Protein AF-A0A4R2RCZ7-F1 (afdb_monomer)

Structure (mmCIF, N/CA/C/O backbone):
data_AF-A0A4R2RCZ7-F1
#
_entry.id   AF-A0A4R2RCZ7-F1
#
loop_
_atom_site.group_PDB
_atom_site.id
_atom_site.type_symbol
_atom_site.label_atom_id
_atom_site.label_alt_id
_atom_site.label_comp_id
_atom_site.label_asym_id
_atom_site.label_entity_id
_atom_site.label_seq_id
_atom_site.pdbx_PDB_ins_code
_atom_site.Cartn_x
_atom_site.Cartn_y
_atom_site.Cartn_z
_atom_site.occupancy
_atom_site.B_iso_or_equiv
_atom_site.auth_seq_id
_atom_site.auth_comp_id
_atom_site.auth_asym_id
_atom_site.auth_atom_id
_atom_site.pdbx_PDB_model_num
ATOM 1 N N . MET A 1 1 ? -20.553 -10.943 -23.162 1.00 35.66 1 MET A N 1
ATOM 2 C CA . MET A 1 1 ? -20.543 -10.460 -21.770 1.00 35.66 1 MET A CA 1
ATOM 3 C C . MET A 1 1 ? -19.494 -9.372 -21.722 1.00 35.66 1 MET A C 1
ATOM 5 O O . MET A 1 1 ? -18.311 -9.678 -21.700 1.00 35.66 1 MET A O 1
ATOM 9 N N . GLU A 1 2 ? -19.921 -8.124 -21.894 1.00 30.78 2 GLU A N 1
ATOM 10 C CA . GLU A 1 2 ? -19.038 -6.969 -21.748 1.00 30.78 2 GLU A CA 1
ATOM 11 C C . GLU A 1 2 ? -18.618 -6.905 -20.278 1.00 30.78 2 GLU A C 1
ATOM 13 O O . GLU A 1 2 ? -19.458 -6.767 -19.390 1.00 30.78 2 GLU A O 1
ATOM 18 N N . ILE A 1 3 ? -17.328 -7.117 -20.018 1.00 41.06 3 ILE A N 1
ATOM 19 C CA . ILE A 1 3 ? -16.741 -6.835 -18.712 1.00 41.06 3 ILE A CA 1
ATOM 20 C C . ILE A 1 3 ? -16.668 -5.314 -18.647 1.00 41.06 3 ILE A C 1
ATOM 22 O O . ILE A 1 3 ? -15.795 -4.707 -19.267 1.00 41.06 3 ILE A O 1
ATOM 26 N N . ASP A 1 4 ? -17.634 -4.706 -17.965 1.00 38.56 4 ASP A N 1
ATOM 27 C CA . ASP A 1 4 ? -17.610 -3.282 -17.666 1.00 38.56 4 ASP A CA 1
ATOM 28 C C . ASP A 1 4 ? -16.290 -2.977 -16.940 1.00 38.56 4 ASP A C 1
ATOM 30 O O . ASP A 1 4 ? -15.974 -3.565 -15.898 1.00 38.56 4 ASP A O 1
ATOM 34 N N . GLY A 1 5 ? -15.456 -2.159 -17.582 1.00 40.81 5 GLY A N 1
ATOM 35 C CA . GLY A 1 5 ? -14.037 -1.961 -17.297 1.00 40.81 5 GLY A CA 1
ATOM 36 C C . GLY A 1 5 ? -13.787 -1.145 -16.035 1.00 40.81 5 GLY A C 1
ATOM 37 O O . GLY A 1 5 ? -13.111 -0.117 -16.082 1.00 40.81 5 GLY A O 1
ATOM 38 N N . SER A 1 6 ? -14.316 -1.587 -14.894 1.00 48.66 6 SER A N 1
ATOM 39 C CA . SER A 1 6 ? -13.985 -1.013 -13.596 1.00 48.66 6 SER A CA 1
ATOM 40 C C . SER A 1 6 ? -12.494 -1.229 -13.351 1.00 48.66 6 SER A C 1
ATOM 42 O O . SER A 1 6 ? -12.066 -2.332 -13.015 1.00 48.66 6 SER A O 1
ATOM 44 N N . SER A 1 7 ? -11.693 -0.180 -13.555 1.00 64.69 7 SER A N 1
AT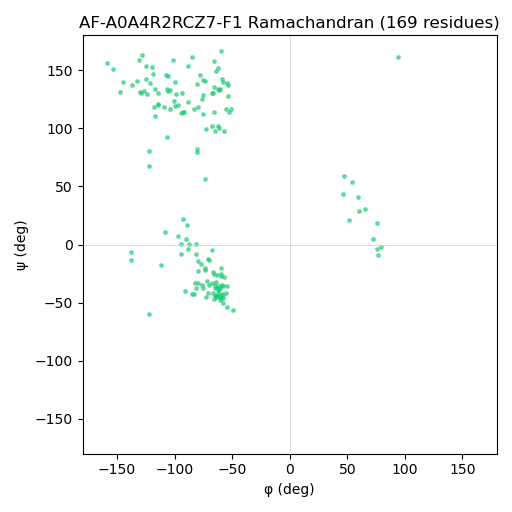OM 45 C CA . SER A 1 7 ? -10.235 -0.247 -13.474 1.00 64.69 7 SER A CA 1
ATOM 46 C C . SER A 1 7 ? -9.804 -0.864 -12.143 1.00 64.69 7 SER A C 1
ATOM 48 O O . SER A 1 7 ? -10.048 -0.289 -11.081 1.00 64.69 7 SER A O 1
ATOM 50 N N . ILE A 1 8 ? -9.186 -2.038 -12.202 1.00 79.12 8 ILE A N 1
ATOM 51 C CA . ILE A 1 8 ? -8.732 -2.774 -11.025 1.00 79.12 8 ILE A CA 1
ATOM 52 C C . ILE A 1 8 ? -7.503 -2.083 -10.446 1.00 79.12 8 ILE A C 1
ATOM 54 O O . ILE A 1 8 ? -6.634 -1.619 -11.185 1.00 79.12 8 ILE A O 1
ATOM 58 N N . GLY A 1 9 ? -7.431 -2.035 -9.118 1.00 82.12 9 GLY A N 1
ATOM 59 C CA . GLY A 1 9 ? -6.336 -1.415 -8.386 1.00 82.12 9 GLY A CA 1
ATOM 60 C C . GLY A 1 9 ? -6.591 0.042 -7.995 1.00 82.12 9 GLY A C 1
ATOM 61 O O . GLY A 1 9 ? -7.443 0.755 -8.528 1.00 82.12 9 GLY A O 1
ATOM 62 N N . LYS A 1 10 ? -5.814 0.502 -7.017 1.00 87.56 10 LYS A N 1
ATOM 63 C CA . LYS A 1 10 ? -5.916 1.839 -6.435 1.00 87.56 10 LYS A CA 1
ATOM 64 C C . LYS A 1 10 ? -5.060 2.824 -7.224 1.00 87.56 10 LYS A C 1
ATOM 66 O O . LYS A 1 10 ? -3.842 2.666 -7.283 1.00 87.56 10 LYS A O 1
ATOM 71 N N . ARG A 1 11 ? -5.670 3.888 -7.750 1.00 89.62 11 ARG A N 1
ATOM 72 C CA . ARG A 1 11 ? -4.964 4.979 -8.442 1.00 89.62 11 ARG A CA 1
ATOM 73 C C . ARG A 1 11 ? -4.772 6.175 -7.517 1.00 89.62 11 ARG A C 1
ATOM 75 O O . ARG A 1 11 ? -5.750 6.743 -7.042 1.00 89.62 11 ARG A O 1
ATOM 82 N N . VAL A 1 12 ? -3.524 6.554 -7.246 1.00 86.06 12 VAL A N 1
ATOM 83 C CA . VAL A 1 12 ? -3.184 7.737 -6.435 1.00 86.06 12 VAL A CA 1
ATOM 84 C C . VAL A 1 12 ? -1.889 8.358 -6.939 1.00 86.06 12 VAL A C 1
ATOM 86 O O . VAL A 1 12 ? -0.887 7.660 -7.087 1.00 86.06 12 VAL A O 1
ATOM 89 N N . GLY A 1 13 ? -1.899 9.679 -7.149 1.00 82.81 13 GLY A N 1
ATOM 90 C CA . GLY A 1 13 ? -0.702 10.449 -7.506 1.00 82.81 13 GLY A CA 1
ATOM 91 C C . GLY A 1 13 ? -0.042 9.974 -8.801 1.00 82.81 13 GLY A C 1
ATOM 92 O O . GLY A 1 13 ? 1.171 9.818 -8.832 1.00 82.81 13 GLY A O 1
ATOM 93 N N . GLY A 1 14 ?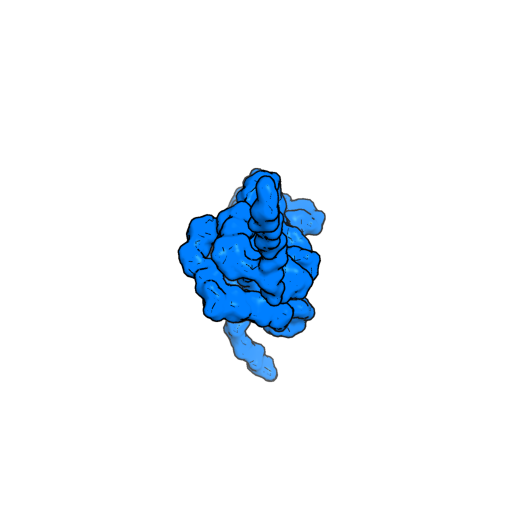 -0.844 9.649 -9.821 1.00 86.50 14 GLY A N 1
ATOM 94 C CA . GLY A 1 14 ? -0.354 9.120 -11.100 1.00 86.50 14 GLY A CA 1
ATOM 95 C C . GLY A 1 14 ? 0.079 7.650 -11.072 1.00 86.50 14 GLY A C 1
ATOM 96 O O . GLY A 1 14 ? 0.384 7.096 -12.119 1.00 86.50 14 GLY A O 1
ATOM 97 N N . ALA A 1 15 ? 0.059 6.987 -9.912 1.00 92.38 15 ALA A N 1
ATOM 98 C CA . ALA A 1 15 ? 0.463 5.591 -9.790 1.00 92.38 15 ALA A CA 1
ATOM 99 C C . ALA A 1 15 ? -0.728 4.642 -9.615 1.00 92.38 15 ALA A C 1
ATOM 101 O O . ALA A 1 15 ? -1.697 4.968 -8.923 1.00 92.38 15 ALA A O 1
ATOM 102 N N . LEU A 1 16 ? -0.612 3.442 -10.185 1.00 93.81 16 LEU A N 1
ATOM 103 C CA . LEU A 1 16 ? -1.512 2.310 -9.972 1.00 93.81 16 LEU A CA 1
ATOM 104 C C . LEU A 1 16 ? -0.908 1.349 -8.949 1.00 93.81 16 LEU A C 1
ATOM 106 O O . LEU A 1 16 ? 0.236 0.933 -9.104 1.00 93.81 16 LEU A O 1
ATOM 110 N N . TYR A 1 17 ? -1.687 0.975 -7.937 1.00 96.50 17 TYR A N 1
ATOM 111 C CA . TYR A 1 17 ? -1.340 -0.044 -6.950 1.00 96.50 17 TYR A CA 1
ATOM 112 C C . TYR A 1 17 ? -2.270 -1.242 -7.084 1.00 96.50 17 TYR A C 1
ATOM 114 O O . TYR A 1 17 ? -3.491 -1.085 -7.061 1.00 96.50 17 TYR A O 1
ATOM 122 N N . VAL A 1 18 ? -1.701 -2.437 -7.156 1.00 96.94 18 VAL A N 1
ATOM 123 C CA . VAL A 1 18 ? -2.451 -3.679 -7.357 1.00 96.94 18 VAL A CA 1
ATOM 124 C C . VAL A 1 18 ? -1.791 -4.817 -6.592 1.00 96.94 18 VAL A C 1
ATOM 126 O O . VAL A 1 18 ? -0.566 -4.893 -6.516 1.00 96.94 18 VAL A O 1
ATOM 129 N N . HIS A 1 19 ? -2.593 -5.680 -5.979 1.00 97.44 19 HIS A N 1
ATOM 130 C CA . HIS A 1 19 ? -2.101 -6.896 -5.347 1.00 97.44 19 HIS A CA 1
ATOM 131 C C . HIS A 1 19 ? -1.821 -7.962 -6.414 1.00 97.44 19 HIS A C 1
ATOM 133 O O . HIS A 1 19 ? -2.551 -8.059 -7.398 1.00 97.44 19 HIS A O 1
ATOM 139 N N . GLN A 1 20 ? -0.805 -8.800 -6.213 1.00 96.12 20 GLN A N 1
ATOM 140 C CA . GLN A 1 20 ? -0.403 -9.820 -7.190 1.00 96.12 20 GLN A CA 1
ATOM 141 C C . GLN A 1 20 ? -1.535 -10.793 -7.565 1.00 96.12 20 GLN A C 1
ATOM 143 O O . GLN A 1 20 ? -1.583 -11.290 -8.683 1.00 96.12 20 GLN A O 1
ATOM 148 N N . SER A 1 21 ? -2.490 -11.026 -6.658 1.00 95.31 21 SER A N 1
ATOM 149 C CA . SER A 1 21 ? -3.660 -11.877 -6.925 1.00 95.31 21 SER A CA 1
ATOM 150 C C . SER A 1 21 ? -4.671 -11.266 -7.900 1.00 95.31 21 SER A C 1
ATOM 152 O O . SER A 1 21 ? -5.597 -11.950 -8.308 1.00 95.31 21 SER A O 1
ATOM 154 N N . ALA A 1 22 ? -4.549 -9.976 -8.216 1.00 94.62 22 ALA A N 1
ATOM 155 C CA . ALA A 1 22 ? -5.438 -9.253 -9.123 1.00 94.62 22 ALA A CA 1
ATOM 156 C C . ALA A 1 22 ? -4.759 -8.927 -10.467 1.00 94.62 22 ALA A C 1
ATOM 158 O O . ALA A 1 22 ? -5.287 -8.143 -11.253 1.00 94.62 22 ALA A O 1
ATOM 159 N N . MET A 1 23 ? -3.584 -9.514 -10.731 1.00 92.12 23 MET A N 1
ATOM 160 C CA . MET A 1 23 ? -2.805 -9.282 -11.951 1.00 92.12 23 MET A CA 1
ATOM 161 C C . MET A 1 23 ? -3.557 -9.664 -13.227 1.00 92.12 23 MET A C 1
ATOM 163 O O . MET A 1 23 ? -3.466 -8.938 -14.215 1.00 92.12 23 MET A O 1
ATOM 167 N N . ASP A 1 24 ? -4.336 -10.746 -13.186 1.00 90.56 24 ASP A N 1
ATOM 168 C CA . ASP A 1 24 ? -5.109 -11.238 -14.335 1.00 90.56 24 ASP A CA 1
ATOM 169 C C . ASP A 1 24 ? -6.278 -10.319 -14.708 1.00 90.56 24 ASP A C 1
ATOM 171 O O . ASP A 1 24 ? -6.853 -10.434 -15.787 1.00 90.56 24 ASP A O 1
ATOM 175 N N . CYS A 1 25 ? -6.620 -9.373 -13.832 1.00 89.44 25 CYS A N 1
ATOM 176 C CA . CYS A 1 25 ? -7.677 -8.402 -14.072 1.00 89.44 25 CYS A CA 1
ATOM 177 C C . CYS A 1 25 ? -7.147 -7.074 -14.651 1.00 89.44 25 CYS A C 1
ATOM 179 O O . CYS A 1 25 ? -7.919 -6.134 -14.845 1.00 89.44 25 CYS A O 1
ATOM 181 N N . LEU A 1 26 ? -5.835 -6.957 -14.882 1.00 90.50 26 LEU A N 1
ATOM 182 C CA . LEU A 1 26 ? -5.210 -5.752 -15.425 1.00 90.50 26 LEU A CA 1
ATOM 183 C C . LEU A 1 26 ? -5.191 -5.749 -16.954 1.00 90.50 26 LEU A C 1
ATOM 185 O O . LEU A 1 26 ? -5.093 -6.788 -17.606 1.00 90.50 26 LEU A O 1
ATOM 189 N N . LEU A 1 27 ? -5.172 -4.544 -17.531 1.00 90.12 27 LEU A N 1
ATOM 190 C CA . LEU A 1 27 ? -4.859 -4.380 -18.948 1.00 90.12 27 LEU A CA 1
ATOM 191 C C . LEU A 1 27 ? -3.421 -4.829 -19.225 1.00 90.12 27 LEU A C 1
ATOM 193 O O . LEU A 1 27 ? -2.527 -4.656 -18.395 1.00 90.12 27 LEU A O 1
ATOM 197 N N . LEU A 1 28 ? -3.177 -5.333 -20.432 1.00 89.88 28 LEU A N 1
ATOM 198 C CA . LEU A 1 28 ? -1.869 -5.859 -20.824 1.00 89.88 28 LEU A CA 1
ATOM 199 C C . LEU A 1 28 ? -0.739 -4.820 -20.713 1.00 89.88 28 LEU A C 1
ATOM 201 O O . LEU A 1 28 ? 0.384 -5.153 -20.342 1.00 89.88 28 LEU A O 1
ATOM 205 N N . GLU A 1 29 ? -1.041 -3.554 -20.999 1.00 90.00 29 GLU A N 1
ATOM 206 C CA . GLU A 1 29 ? -0.121 -2.420 -20.830 1.00 90.00 29 GLU A CA 1
ATOM 207 C C . GLU A 1 29 ? 0.289 -2.180 -19.365 1.00 90.00 29 GLU A C 1
ATOM 209 O O . GLU A 1 29 ? 1.381 -1.685 -19.107 1.00 90.00 29 GLU A O 1
ATOM 214 N N . GLN A 1 30 ? -0.552 -2.571 -18.403 1.00 91.50 30 GLN A N 1
ATOM 215 C CA . GLN A 1 30 ? -0.282 -2.464 -16.968 1.00 91.50 30 GLN A CA 1
ATOM 216 C C . GLN A 1 30 ? 0.395 -3.736 -16.444 1.00 91.50 30 GLN A C 1
ATOM 218 O O . GLN A 1 30 ? 1.325 -3.655 -15.645 1.00 91.50 30 GLN A O 1
ATOM 223 N N . SER A 1 31 ? -0.028 -4.921 -16.893 1.00 93.31 31 SER A N 1
ATOM 224 C CA . SER A 1 31 ? 0.513 -6.182 -16.375 1.00 93.31 31 SER A CA 1
ATOM 225 C C . SER A 1 31 ? 1.916 -6.507 -16.895 1.00 93.31 31 SER A C 1
ATOM 227 O O . SER A 1 31 ? 2.750 -6.982 -16.122 1.00 93.31 31 SER A O 1
ATOM 229 N N . ARG A 1 32 ? 2.223 -6.198 -18.163 1.00 94.56 32 ARG A N 1
ATOM 230 C CA . ARG A 1 32 ? 3.549 -6.429 -18.771 1.00 94.56 32 ARG A CA 1
ATOM 231 C C . ARG A 1 32 ? 4.720 -5.811 -17.996 1.00 94.56 32 ARG A C 1
ATOM 233 O O . ARG A 1 32 ? 5.647 -6.555 -17.681 1.00 94.56 32 ARG A O 1
ATOM 240 N N . PRO A 1 33 ? 4.725 -4.505 -17.662 1.00 95.38 33 PRO A N 1
ATOM 241 C CA . PRO A 1 33 ? 5.841 -3.913 -16.925 1.00 95.38 33 PRO A CA 1
ATOM 242 C C . PRO A 1 33 ? 5.996 -4.508 -15.519 1.00 95.38 33 PRO A C 1
ATOM 244 O O . PRO A 1 33 ? 7.121 -4.649 -15.044 1.00 95.38 33 PRO A O 1
ATOM 247 N N . ILE A 1 34 ? 4.899 -4.909 -14.859 1.00 96.38 34 ILE A N 1
ATOM 248 C CA . ILE A 1 34 ? 4.977 -5.609 -13.567 1.00 96.38 34 ILE A CA 1
ATOM 249 C C . ILE A 1 34 ? 5.643 -6.975 -13.732 1.00 96.38 34 ILE A C 1
ATOM 251 O O . ILE A 1 34 ? 6.536 -7.305 -12.954 1.00 96.38 34 ILE A O 1
ATOM 255 N N . ALA A 1 35 ? 5.224 -7.753 -14.733 1.00 95.81 35 ALA A N 1
ATOM 256 C CA . ALA A 1 35 ? 5.792 -9.070 -15.001 1.00 95.81 35 ALA A CA 1
ATOM 257 C C . ALA A 1 35 ? 7.299 -8.977 -15.289 1.00 95.81 35 ALA A C 1
ATOM 259 O O . ALA A 1 35 ? 8.073 -9.689 -14.657 1.00 95.81 35 ALA A O 1
ATOM 260 N N . ALA A 1 36 ? 7.714 -8.028 -16.135 1.00 95.94 36 ALA A N 1
ATOM 261 C CA . ALA A 1 36 ? 9.126 -7.768 -16.413 1.00 95.94 36 ALA A CA 1
ATOM 262 C C . ALA A 1 36 ? 9.903 -7.383 -15.142 1.00 95.94 36 ALA A C 1
ATOM 264 O O . ALA A 1 36 ? 10.961 -7.935 -14.861 1.00 95.94 36 ALA A O 1
ATOM 265 N N . ALA A 1 37 ? 9.360 -6.490 -14.308 1.00 96.94 37 ALA A N 1
ATOM 266 C CA . ALA A 1 37 ? 9.999 -6.125 -13.043 1.00 96.94 37 ALA A CA 1
ATOM 267 C C . ALA A 1 37 ? 10.141 -7.314 -12.079 1.00 96.94 37 ALA A C 1
ATOM 269 O O . ALA A 1 37 ? 11.125 -7.399 -11.342 1.00 96.94 37 ALA A O 1
ATOM 270 N N . ALA A 1 38 ? 9.168 -8.229 -12.070 1.00 96.88 38 ALA A N 1
ATOM 271 C CA . ALA A 1 38 ? 9.173 -9.396 -11.197 1.00 96.88 38 ALA A CA 1
ATOM 272 C C . ALA A 1 38 ? 10.296 -10.388 -11.534 1.00 96.88 38 ALA A C 1
ATOM 274 O O . ALA A 1 38 ? 10.743 -11.099 -10.638 1.00 96.88 38 ALA A O 1
ATOM 275 N N . GLU A 1 39 ? 10.808 -10.395 -12.768 1.00 96.25 39 GLU A N 1
ATOM 276 C CA . GLU A 1 39 ? 11.970 -11.207 -13.162 1.00 96.25 39 GLU A CA 1
ATOM 277 C C . GLU A 1 39 ? 13.264 -10.765 -12.458 1.00 96.25 39 GLU A C 1
ATOM 279 O O . GLU A 1 39 ? 14.164 -11.576 -12.239 1.00 96.25 39 GLU A O 1
ATOM 284 N N . HIS A 1 40 ? 13.341 -9.501 -12.032 1.00 95.88 40 HIS A N 1
ATOM 285 C CA . HIS A 1 40 ? 14.500 -8.940 -11.332 1.00 95.88 40 HIS A CA 1
ATOM 286 C C . HIS A 1 40 ? 14.452 -9.118 -9.806 1.00 95.88 40 HIS A C 1
ATOM 288 O O . HIS A 1 40 ? 15.386 -8.718 -9.105 1.00 95.88 40 HIS A O 1
ATOM 294 N N . VAL A 1 41 ? 13.369 -9.678 -9.258 1.00 94.31 41 VAL A N 1
ATOM 295 C CA . VAL A 1 41 ? 13.146 -9.783 -7.810 1.00 94.31 41 VAL A CA 1
ATOM 296 C C . VAL A 1 41 ? 12.981 -11.250 -7.412 1.00 94.31 41 VAL A C 1
ATOM 298 O O . VAL A 1 41 ? 12.304 -12.002 -8.111 1.00 94.31 41 VAL A O 1
ATOM 301 N N . PRO A 1 42 ? 13.555 -11.701 -6.278 1.00 92.38 42 PRO A N 1
ATOM 302 C CA . PRO A 1 42 ? 13.375 -13.082 -5.850 1.00 92.38 42 PRO A CA 1
ATOM 303 C C . PRO A 1 42 ? 11.893 -13.433 -5.669 1.00 92.38 42 PRO A C 1
ATOM 305 O O . PRO A 1 42 ? 11.110 -12.640 -5.135 1.00 92.38 42 PRO A O 1
ATOM 308 N N . LYS A 1 43 ? 11.513 -14.646 -6.082 1.00 90.94 43 LYS A N 1
ATOM 309 C CA . LYS A 1 43 ? 10.140 -15.147 -5.938 1.00 90.94 43 LYS A CA 1
ATOM 310 C C . LYS A 1 43 ? 9.675 -15.051 -4.481 1.00 90.94 43 LYS A C 1
ATOM 312 O O . LYS A 1 43 ? 10.436 -15.344 -3.564 1.00 90.94 43 LYS A O 1
ATOM 317 N N . GLY A 1 44 ? 8.422 -14.641 -4.283 1.00 89.25 44 GLY A N 1
ATOM 318 C CA . GLY A 1 44 ? 7.808 -14.507 -2.957 1.00 89.25 44 GLY A CA 1
ATOM 319 C C . GLY A 1 44 ? 8.179 -13.237 -2.181 1.00 89.25 44 GLY A C 1
ATOM 320 O O . GLY A 1 44 ? 7.638 -13.019 -1.104 1.00 89.25 44 GLY A O 1
ATOM 321 N N . ASN A 1 45 ? 9.044 -12.364 -2.711 1.00 92.56 45 ASN A N 1
ATOM 322 C CA . ASN A 1 45 ? 9.458 -11.130 -2.027 1.00 92.56 45 ASN A CA 1
ATOM 323 C C . ASN A 1 45 ? 8.619 -9.892 -2.383 1.00 92.56 45 ASN A C 1
ATOM 325 O O . ASN A 1 45 ? 9.096 -8.763 -2.233 1.00 92.56 45 ASN A O 1
ATOM 329 N N . TRP A 1 46 ? 7.391 -10.080 -2.862 1.00 98.00 46 TRP A N 1
ATOM 330 C CA . TRP A 1 46 ? 6.423 -9.006 -3.066 1.00 98.00 46 TRP A CA 1
ATOM 331 C C . TRP A 1 46 ? 4.995 -9.557 -3.105 1.00 98.00 46 TRP A C 1
ATOM 333 O O . TRP A 1 46 ? 4.777 -10.725 -3.417 1.00 98.00 46 TRP A O 1
ATOM 343 N N . ASN A 1 47 ? 4.029 -8.701 -2.789 1.00 97.94 47 ASN A N 1
ATOM 344 C CA . ASN A 1 47 ? 2.601 -8.984 -2.922 1.00 97.94 47 ASN A CA 1
ATOM 345 C C . ASN A 1 47 ? 1.807 -7.807 -3.501 1.00 97.94 47 ASN A C 1
ATOM 347 O O . ASN A 1 47 ? 0.677 -7.994 -3.939 1.00 97.94 47 ASN A O 1
ATOM 351 N N . VAL A 1 48 ? 2.391 -6.609 -3.573 1.00 98.38 48 VAL A N 1
ATOM 352 C CA . VAL A 1 48 ? 1.779 -5.437 -4.204 1.00 98.38 48 VAL A CA 1
ATOM 353 C C . VAL A 1 48 ? 2.728 -4.844 -5.235 1.00 98.38 48 VAL A C 1
ATOM 355 O O . VAL A 1 48 ? 3.893 -4.595 -4.942 1.00 98.38 48 VAL A O 1
ATOM 358 N N . ALA A 1 49 ? 2.225 -4.556 -6.428 1.00 97.81 49 ALA A N 1
ATOM 359 C CA . ALA A 1 49 ? 2.931 -3.777 -7.430 1.00 97.81 49 ALA A CA 1
ATOM 360 C C . ALA A 1 49 ? 2.437 -2.329 -7.422 1.00 97.81 49 ALA A C 1
ATOM 362 O O . ALA A 1 49 ? 1.240 -2.065 -7.300 1.00 97.81 49 ALA A O 1
ATOM 363 N N . LYS A 1 50 ? 3.371 -1.391 -7.575 1.00 96.88 50 LYS A N 1
ATOM 364 C CA . LYS A 1 50 ? 3.116 0.021 -7.847 1.00 96.88 50 LYS A CA 1
ATOM 365 C C . LYS A 1 50 ? 3.737 0.381 -9.193 1.00 96.88 50 LYS A C 1
ATOM 367 O O . LYS A 1 50 ? 4.960 0.335 -9.325 1.00 96.88 50 LYS A O 1
ATOM 372 N N . ILE A 1 51 ? 2.911 0.804 -10.140 1.00 93.44 51 ILE A N 1
ATOM 373 C CA . ILE A 1 51 ? 3.335 1.287 -11.457 1.00 93.44 51 ILE A CA 1
ATOM 374 C C . ILE A 1 51 ? 3.163 2.800 -11.504 1.00 93.44 51 ILE A C 1
ATOM 376 O O . ILE A 1 51 ? 2.107 3.299 -11.116 1.00 93.44 51 ILE A O 1
ATOM 380 N N . ASP A 1 52 ? 4.169 3.520 -11.991 1.00 87.50 52 ASP A N 1
ATOM 381 C CA . ASP A 1 52 ? 3.981 4.905 -12.423 1.00 87.50 52 ASP A CA 1
ATOM 382 C C . ASP A 1 52 ? 3.349 4.924 -13.822 1.00 87.50 52 ASP A C 1
ATOM 384 O O . ASP A 1 52 ? 3.924 4.385 -14.768 1.00 87.50 52 ASP A O 1
ATOM 388 N N . LEU A 1 53 ? 2.148 5.491 -13.950 1.00 86.00 53 LEU A N 1
ATOM 389 C CA . LEU A 1 53 ? 1.399 5.477 -15.209 1.00 86.00 53 LEU A CA 1
ATOM 390 C C . LEU A 1 53 ? 1.850 6.571 -16.184 1.00 86.00 53 LEU A C 1
ATOM 392 O O . LEU A 1 53 ? 1.375 6.584 -17.317 1.00 86.00 53 LEU A O 1
ATOM 396 N N . ALA A 1 54 ? 2.712 7.502 -15.758 1.00 83.94 54 ALA A N 1
ATOM 397 C CA . ALA A 1 54 ? 3.162 8.592 -16.617 1.00 83.94 54 ALA A CA 1
ATOM 398 C C . ALA A 1 54 ? 4.103 8.100 -17.726 1.00 83.94 54 ALA A C 1
ATOM 400 O O . ALA A 1 54 ? 3.983 8.535 -18.869 1.00 83.94 54 ALA A O 1
ATOM 401 N N . ASP A 1 55 ? 5.030 7.198 -17.395 1.00 83.19 55 ASP A N 1
ATOM 402 C CA . ASP A 1 55 ? 6.057 6.731 -18.330 1.00 83.19 55 ASP A CA 1
ATOM 403 C C . ASP A 1 55 ? 6.322 5.220 -18.285 1.00 83.19 55 ASP A C 1
ATOM 405 O O . ASP A 1 55 ? 7.079 4.716 -19.115 1.00 83.19 55 ASP A O 1
ATOM 409 N N . TYR A 1 56 ? 5.713 4.491 -17.340 1.00 85.81 56 TYR A N 1
ATOM 410 C CA . TYR A 1 56 ? 5.929 3.058 -17.125 1.00 85.81 56 TYR A CA 1
ATOM 411 C C . TYR A 1 56 ? 7.413 2.663 -16.996 1.00 85.81 56 TYR A C 1
ATOM 413 O O . TYR A 1 56 ? 7.754 1.498 -17.182 1.00 85.81 56 TYR A O 1
ATOM 421 N N . ARG A 1 57 ? 8.322 3.596 -16.665 1.00 89.31 57 ARG A N 1
ATOM 422 C CA . ARG A 1 57 ? 9.772 3.327 -16.643 1.00 89.31 57 ARG A CA 1
ATOM 423 C C . ARG A 1 57 ? 10.235 2.603 -15.398 1.00 89.31 57 ARG A C 1
ATOM 425 O O . ARG A 1 57 ? 11.287 1.969 -15.415 1.00 89.31 57 ARG A O 1
ATOM 432 N N . ALA A 1 58 ? 9.474 2.699 -14.316 1.00 92.81 58 ALA A N 1
ATOM 433 C CA . ALA A 1 58 ? 9.819 2.048 -13.070 1.00 92.81 58 ALA A CA 1
ATOM 434 C C . ALA A 1 58 ? 8.608 1.398 -12.413 1.00 92.81 58 ALA A C 1
ATOM 436 O O . ALA A 1 58 ? 7.541 2.002 -12.273 1.00 92.81 58 ALA A O 1
ATOM 437 N N . VAL A 1 59 ? 8.824 0.187 -11.910 1.00 97.00 59 VAL A N 1
ATOM 438 C CA . VAL A 1 59 ? 7.849 -0.554 -11.112 1.00 97.00 59 VAL A CA 1
ATOM 439 C C . VAL A 1 59 ? 8.424 -0.757 -9.723 1.00 97.00 59 VAL A C 1
ATOM 441 O O . VAL A 1 59 ? 9.588 -1.110 -9.553 1.00 97.00 59 VAL A O 1
ATOM 444 N N . SER A 1 60 ? 7.613 -0.504 -8.699 1.00 97.75 60 SER A N 1
ATOM 445 C CA . SER A 1 60 ? 7.974 -0.841 -7.322 1.00 97.75 60 SER A CA 1
ATOM 446 C C . SER A 1 60 ? 7.208 -2.082 -6.881 1.00 97.75 60 SER A C 1
ATOM 448 O O . SER A 1 60 ? 5.983 -2.051 -6.798 1.00 97.75 60 SER A O 1
ATOM 450 N N . LEU A 1 61 ? 7.930 -3.157 -6.583 1.00 98.31 61 LEU A N 1
ATOM 451 C CA . LEU A 1 61 ? 7.399 -4.391 -6.018 1.00 98.31 61 LEU A CA 1
ATOM 452 C C . LEU A 1 61 ? 7.537 -4.334 -4.496 1.00 98.31 61 LEU A C 1
ATOM 454 O O . LEU A 1 61 ? 8.638 -4.261 -3.944 1.00 98.31 61 LEU A O 1
ATOM 458 N N . LEU A 1 62 ? 6.394 -4.280 -3.826 1.00 98.44 62 LEU A N 1
ATOM 459 C CA . LEU A 1 62 ? 6.231 -4.017 -2.404 1.00 98.44 62 LEU A CA 1
ATOM 460 C C . LEU A 1 62 ? 5.872 -5.318 -1.687 1.00 98.44 62 LEU A C 1
ATOM 462 O O . LEU A 1 62 ? 4.984 -6.053 -2.119 1.00 98.44 62 LEU A O 1
ATOM 466 N N . ASN A 1 63 ? 6.561 -5.582 -0.583 1.00 98.25 63 ASN A N 1
ATOM 467 C CA . ASN A 1 63 ? 6.327 -6.722 0.288 1.00 98.25 63 ASN A CA 1
ATOM 468 C C . ASN A 1 63 ? 5.648 -6.248 1.571 1.00 98.25 63 ASN A C 1
ATOM 470 O O . ASN A 1 63 ? 6.323 -5.812 2.509 1.00 98.25 63 ASN A O 1
ATOM 474 N N . TYR A 1 64 ? 4.322 -6.276 1.575 1.00 98.31 64 TYR A N 1
ATOM 475 C CA . TYR A 1 64 ? 3.524 -6.050 2.770 1.00 98.31 64 TYR A CA 1
ATOM 476 C C . TYR A 1 64 ? 3.359 -7.339 3.571 1.00 98.31 64 TYR A C 1
ATOM 478 O O . TYR A 1 64 ? 3.508 -8.435 3.039 1.00 98.31 64 TYR A O 1
ATOM 486 N N . GLU A 1 65 ? 3.001 -7.211 4.842 1.00 97.88 65 GLU A N 1
ATOM 487 C CA . GLU A 1 65 ? 2.507 -8.349 5.625 1.00 97.88 65 GLU A CA 1
ATOM 488 C C . GLU A 1 65 ? 1.249 -8.963 5.003 1.00 97.88 65 GLU A C 1
ATOM 490 O O . GLU A 1 65 ? 0.618 -8.380 4.114 1.00 97.88 65 GLU A O 1
ATOM 495 N N . ASP A 1 66 ? 0.891 -10.154 5.473 1.00 96.62 66 ASP A N 1
ATOM 496 C CA . ASP A 1 66 ? -0.269 -10.866 4.963 1.00 96.62 66 ASP A CA 1
ATOM 497 C C . ASP A 1 66 ? -1.570 -10.083 5.220 1.00 96.62 66 ASP A C 1
ATOM 499 O O . ASP A 1 66 ? -1.812 -9.556 6.311 1.00 96.62 66 ASP A O 1
ATOM 503 N N . PHE A 1 67 ? -2.413 -9.985 4.188 1.00 96.88 67 PHE A N 1
ATOM 504 C CA . PHE A 1 67 ? -3.645 -9.197 4.234 1.00 96.88 67 PHE A CA 1
ATOM 505 C C . PHE A 1 67 ? -4.719 -9.838 5.118 1.00 96.88 67 PHE A C 1
ATOM 507 O O . PHE A 1 67 ? -5.523 -9.105 5.711 1.00 96.88 67 PHE A O 1
ATOM 514 N N . ALA A 1 68 ? -4.758 -11.168 5.200 1.00 96.00 68 ALA A N 1
ATOM 515 C CA . ALA A 1 68 ? -5.705 -11.905 6.020 1.00 96.00 68 ALA A CA 1
ATOM 516 C C . ALA A 1 68 ? -5.322 -11.854 7.499 1.00 96.00 68 ALA A C 1
ATOM 518 O O . ALA A 1 68 ? -6.212 -11.730 8.330 1.00 96.00 68 ALA A O 1
ATOM 519 N N . GLU A 1 69 ? -4.030 -11.852 7.819 1.00 96.81 69 GLU A N 1
ATOM 520 C CA . GLU A 1 69 ? -3.549 -11.786 9.204 1.00 96.81 69 GLU A CA 1
ATOM 521 C C . GLU A 1 69 ? -3.530 -10.357 9.770 1.00 96.81 69 GLU A C 1
ATOM 523 O O . GLU A 1 69 ? -3.857 -10.143 10.935 1.00 96.81 69 GLU A O 1
ATOM 528 N N . HIS A 1 70 ? -3.187 -9.350 8.958 1.00 97.62 70 HIS A N 1
ATOM 529 C CA . HIS A 1 70 ? -2.937 -7.992 9.452 1.00 97.62 70 HIS A CA 1
ATOM 530 C C . HIS A 1 70 ? -3.974 -7.014 8.913 1.00 97.62 70 HIS A C 1
ATOM 532 O O . HIS A 1 70 ? -4.079 -6.814 7.703 1.00 97.62 70 HIS A O 1
ATOM 538 N N . ALA A 1 71 ? -4.727 -6.344 9.793 1.00 97.25 71 ALA A N 1
ATOM 539 C CA . ALA A 1 71 ? -5.718 -5.338 9.395 1.00 97.25 71 ALA A CA 1
ATOM 540 C C . ALA A 1 71 ? -5.086 -4.193 8.584 1.00 97.25 71 ALA A C 1
ATOM 542 O O . ALA A 1 71 ? -5.603 -3.857 7.515 1.00 97.25 71 ALA A O 1
ATOM 543 N N . PHE A 1 72 ? -3.922 -3.710 9.033 1.00 97.44 72 PHE A N 1
ATOM 544 C CA . PHE A 1 72 ? -3.107 -2.694 8.364 1.00 97.44 72 PHE A CA 1
ATOM 545 C C . PHE A 1 72 ? -1.699 -3.234 8.091 1.00 97.44 72 PHE A C 1
ATOM 547 O O . PHE A 1 72 ? -0.780 -2.951 8.858 1.00 97.44 72 PHE A O 1
ATOM 554 N N . PRO A 1 73 ? -1.514 -4.027 7.023 1.00 97.94 73 PRO A N 1
ATOM 555 C CA . PRO A 1 73 ? -0.235 -4.659 6.732 1.00 97.94 73 PRO A CA 1
ATOM 556 C C . PRO A 1 73 ? 0.905 -3.641 6.672 1.00 97.94 73 PRO A C 1
ATOM 558 O O . PRO A 1 73 ? 0.814 -2.649 5.938 1.00 97.94 73 PRO A O 1
ATOM 561 N N . ALA A 1 74 ? 1.985 -3.886 7.412 1.00 98.00 74 ALA A N 1
ATOM 562 C CA . ALA A 1 74 ? 3.201 -3.090 7.331 1.00 98.00 74 ALA A CA 1
ATOM 563 C C . ALA A 1 74 ? 4.018 -3.407 6.068 1.00 98.00 74 ALA A C 1
ATOM 565 O O . ALA A 1 74 ? 4.148 -4.553 5.640 1.00 98.00 74 ALA A O 1
ATOM 566 N N . LEU A 1 75 ? 4.611 -2.387 5.453 1.00 98.19 75 LEU A N 1
ATOM 567 C CA . LEU A 1 75 ? 5.565 -2.579 4.365 1.00 98.19 75 LEU A CA 1
ATOM 568 C C . LEU A 1 75 ? 6.889 -3.065 4.954 1.00 98.19 75 LEU A C 1
ATOM 570 O O . LEU A 1 75 ? 7.569 -2.292 5.617 1.00 98.19 75 LEU A O 1
ATOM 574 N N . ARG A 1 76 ? 7.287 -4.307 4.674 1.00 97.56 76 ARG A N 1
ATOM 575 C CA . ARG A 1 76 ? 8.562 -4.887 5.134 1.00 97.56 76 ARG A CA 1
ATOM 576 C C . ARG A 1 76 ? 9.719 -4.502 4.219 1.00 97.56 76 ARG A C 1
ATOM 578 O O . ARG A 1 76 ? 10.818 -4.167 4.669 1.00 97.56 76 ARG A O 1
ATOM 585 N N . GLN A 1 77 ? 9.481 -4.541 2.911 1.00 97.50 77 GLN A N 1
ATOM 586 C CA . GLN A 1 77 ? 10.513 -4.319 1.901 1.00 97.50 77 GLN A CA 1
ATOM 587 C C . GLN A 1 77 ? 9.917 -3.780 0.600 1.00 97.50 77 GLN A C 1
ATOM 589 O O . GLN A 1 77 ? 8.781 -4.081 0.252 1.00 97.50 77 GLN A O 1
ATOM 594 N N . SER A 1 78 ? 10.701 -3.008 -0.145 1.00 97.88 78 SER A N 1
ATOM 595 C CA . SER A 1 78 ? 10.367 -2.568 -1.499 1.00 97.88 78 SER A CA 1
ATOM 596 C C . SER A 1 78 ? 11.549 -2.775 -2.439 1.00 97.88 78 SER A C 1
ATOM 598 O O . SER A 1 78 ? 12.690 -2.523 -2.045 1.00 97.88 78 SER A O 1
ATOM 600 N N . HIS A 1 79 ? 11.257 -3.198 -3.665 1.00 98.06 79 HIS A N 1
ATOM 601 C CA . HIS A 1 79 ? 12.188 -3.279 -4.785 1.00 98.06 79 HIS A CA 1
ATOM 602 C C . HIS A 1 79 ? 11.693 -2.328 -5.862 1.00 98.06 79 HIS A C 1
ATOM 604 O O . HIS A 1 79 ? 10.648 -2.569 -6.460 1.00 98.06 79 HIS A O 1
ATOM 610 N N . ARG A 1 80 ? 12.407 -1.233 -6.099 1.00 97.38 80 ARG A N 1
ATOM 611 C CA . ARG A 1 80 ? 12.142 -0.369 -7.247 1.00 97.38 80 ARG A CA 1
ATOM 612 C C . ARG A 1 80 ? 13.029 -0.826 -8.393 1.00 97.38 80 ARG A C 1
ATOM 614 O O . ARG A 1 80 ? 14.246 -0.719 -8.284 1.00 97.38 80 ARG A O 1
ATOM 621 N N . VAL A 1 81 ? 12.407 -1.330 -9.447 1.00 97.56 81 VAL A N 1
ATOM 622 C CA . VAL A 1 81 ? 13.070 -1.780 -10.668 1.00 97.56 81 VAL A CA 1
ATOM 623 C C . VAL A 1 81 ? 12.931 -0.682 -11.710 1.00 97.56 81 VAL A C 1
ATOM 625 O O . VAL A 1 81 ? 11.816 -0.251 -12.006 1.00 97.56 81 VAL A O 1
ATOM 628 N N . ASP A 1 82 ? 14.056 -0.216 -12.237 1.00 96.31 82 ASP A N 1
ATOM 629 C CA . ASP A 1 82 ? 14.100 0.592 -13.452 1.00 96.31 82 ASP A CA 1
ATOM 630 C C . ASP A 1 82 ? 14.078 -0.353 -14.661 1.00 96.31 82 ASP A C 1
ATOM 632 O O . ASP A 1 82 ? 14.977 -1.173 -14.823 1.00 96.31 82 ASP A O 1
ATOM 636 N N . LEU A 1 83 ? 13.038 -0.276 -15.491 1.00 94.75 83 LEU A N 1
ATOM 637 C CA . LEU A 1 83 ? 12.829 -1.213 -16.601 1.00 94.75 83 LEU A CA 1
ATOM 638 C C . LEU A 1 83 ? 13.733 -0.939 -17.809 1.00 94.75 83 LEU A C 1
ATOM 640 O O . LEU A 1 83 ? 13.883 -1.810 -18.660 1.00 94.75 83 LEU A O 1
ATOM 644 N N . GLY A 1 84 ? 14.333 0.251 -17.907 1.00 93.56 84 GLY A N 1
ATOM 645 C CA . GLY A 1 84 ? 15.269 0.572 -18.987 1.00 93.56 84 GLY A CA 1
ATOM 646 C C . GLY A 1 84 ? 16.665 0.003 -18.741 1.00 93.56 84 GLY A C 1
ATOM 647 O O . GLY A 1 84 ? 17.361 -0.359 -19.684 1.00 9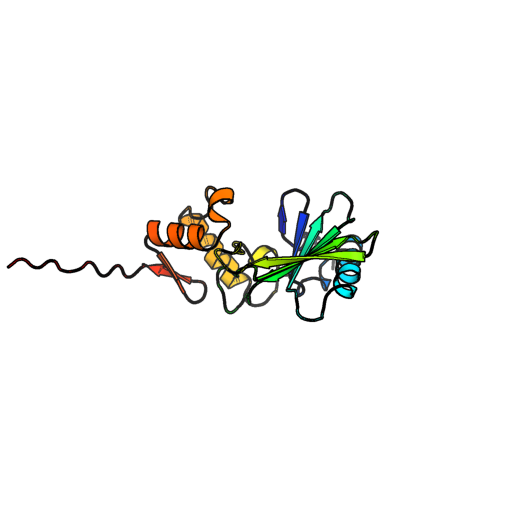3.56 84 GLY A O 1
ATOM 648 N N . THR A 1 85 ? 17.072 -0.070 -17.473 1.00 95.31 85 THR A N 1
ATOM 649 C CA . THR A 1 85 ? 18.423 -0.482 -17.058 1.00 95.31 85 THR A CA 1
ATOM 650 C C . THR A 1 85 ? 18.464 -1.826 -16.332 1.00 95.31 85 THR A C 1
ATOM 652 O O . THR A 1 85 ? 19.535 -2.413 -16.199 1.00 95.31 85 THR A O 1
ATOM 655 N N . GLY A 1 86 ? 17.327 -2.307 -15.823 1.00 94.69 86 GLY A N 1
ATOM 656 C CA . GLY A 1 86 ? 17.236 -3.482 -14.952 1.00 94.69 86 GLY A CA 1
ATOM 657 C C . GLY A 1 86 ? 17.766 -3.248 -13.532 1.00 94.69 86 GLY A C 1
ATOM 658 O O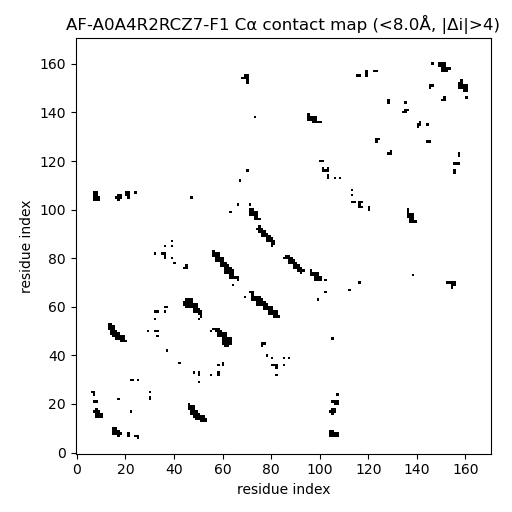 . GLY A 1 86 ? 17.838 -4.189 -12.740 1.00 94.69 86 GLY A O 1
ATOM 659 N N . VAL A 1 87 ? 18.159 -2.016 -13.184 1.00 96.88 87 VAL A N 1
ATOM 660 C CA . VAL A 1 87 ? 18.702 -1.691 -11.860 1.00 96.88 87 VAL A CA 1
ATOM 661 C C . VAL A 1 87 ? 17.612 -1.822 -10.800 1.00 96.88 87 VAL A C 1
ATOM 663 O O . VAL A 1 87 ? 16.528 -1.245 -10.916 1.00 96.88 87 VAL A O 1
ATOM 666 N N . VAL A 1 88 ? 17.933 -2.539 -9.721 1.00 97.69 88 VAL A N 1
ATOM 667 C CA . VAL A 1 88 ? 17.034 -2.755 -8.584 1.00 97.69 88 VAL A CA 1
ATOM 668 C C . VAL A 1 88 ? 17.520 -1.973 -7.370 1.00 97.69 88 VAL A C 1
ATOM 670 O O . VAL A 1 88 ? 18.588 -2.237 -6.824 1.00 97.69 88 VAL A O 1
ATOM 673 N N . THR A 1 89 ? 16.698 -1.040 -6.894 1.00 97.69 89 THR A N 1
ATOM 674 C CA . THR A 1 89 ? 16.903 -0.361 -5.609 1.00 97.69 89 THR A CA 1
ATOM 6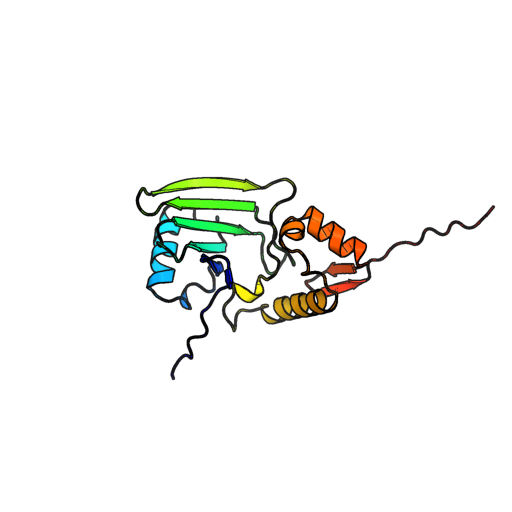75 C C . THR A 1 89 ? 16.068 -1.036 -4.531 1.00 97.69 89 THR A C 1
ATOM 677 O O . THR A 1 89 ? 14.839 -1.065 -4.616 1.00 97.69 89 THR A O 1
ATOM 680 N N . VAL A 1 90 ? 16.725 -1.551 -3.492 1.00 97.69 90 VAL A N 1
ATOM 681 C CA . VAL A 1 90 ? 16.062 -2.242 -2.380 1.00 97.69 90 VAL A CA 1
ATOM 682 C C . VAL A 1 90 ? 16.006 -1.349 -1.151 1.00 97.69 90 VAL A C 1
ATOM 684 O O . VAL A 1 90 ? 17.013 -0.783 -0.732 1.00 97.69 90 VAL A O 1
ATOM 687 N N . ARG A 1 91 ? 14.835 -1.275 -0.517 1.00 97.62 91 ARG A N 1
ATOM 688 C CA . ARG A 1 91 ? 14.663 -0.633 0.789 1.00 97.62 91 ARG A CA 1
ATOM 689 C C . ARG A 1 91 ? 13.924 -1.557 1.740 1.00 97.62 91 ARG A C 1
ATOM 691 O O . ARG A 1 91 ? 12.882 -2.097 1.383 1.00 97.62 91 ARG A O 1
ATOM 698 N N . ARG A 1 92 ? 14.460 -1.714 2.949 1.00 97.06 92 ARG A N 1
ATOM 699 C CA . ARG A 1 92 ? 13.854 -2.472 4.052 1.00 97.06 92 ARG A CA 1
ATOM 700 C C . ARG A 1 92 ? 13.338 -1.502 5.107 1.00 97.06 92 ARG A C 1
ATOM 702 O O . ARG A 1 92 ? 13.941 -0.450 5.322 1.00 97.06 92 ARG A O 1
ATOM 709 N N . TYR A 1 93 ? 12.239 -1.858 5.752 1.00 95.38 93 TYR A N 1
ATOM 710 C CA . TYR A 1 93 ? 11.625 -1.070 6.812 1.00 95.38 93 TYR A CA 1
ATOM 711 C C . TYR A 1 93 ? 11.503 -1.953 8.052 1.00 95.38 93 TYR A C 1
ATOM 713 O O . TYR A 1 93 ? 11.034 -3.082 7.962 1.00 95.38 93 TYR A O 1
ATOM 721 N N . GLN A 1 94 ? 11.973 -1.448 9.190 1.00 91.25 94 GLN A N 1
ATOM 722 C CA . GLN A 1 94 ? 11.978 -2.180 10.460 1.00 91.25 94 GLN A CA 1
ATOM 723 C C . GLN A 1 94 ? 11.210 -1.387 11.514 1.00 91.25 94 GLN A C 1
ATOM 725 O O . GLN A 1 94 ? 10.186 -1.834 12.009 1.00 91.25 94 GLN A O 1
ATOM 730 N N . THR A 1 95 ? 11.656 -0.166 11.800 1.00 93.06 95 THR A N 1
ATOM 731 C CA . THR A 1 95 ? 11.012 0.709 12.783 1.00 93.06 95 THR A CA 1
ATOM 732 C C . THR A 1 95 ? 9.999 1.634 12.116 1.00 93.06 95 THR A C 1
ATOM 734 O O . THR A 1 95 ? 10.333 2.316 11.141 1.00 93.06 95 THR A O 1
ATOM 737 N N . ASN A 1 96 ? 8.782 1.691 12.666 1.00 94.94 96 ASN A N 1
ATOM 738 C CA . ASN A 1 96 ? 7.690 2.552 12.206 1.00 94.94 96 ASN A CA 1
ATOM 739 C C . ASN A 1 96 ? 7.478 2.505 10.670 1.00 94.94 96 ASN A C 1
ATOM 741 O O . ASN A 1 96 ? 7.643 3.523 9.974 1.00 94.94 96 ASN A O 1
ATOM 745 N N . PRO A 1 97 ? 7.204 1.321 10.093 1.00 96.81 97 PRO A N 1
ATOM 746 C CA . PRO A 1 97 ? 7.035 1.158 8.654 1.00 96.81 97 PRO A CA 1
ATOM 747 C C . PRO A 1 97 ? 5.795 1.907 8.129 1.00 96.81 97 PRO A C 1
ATOM 749 O O . PRO A 1 97 ? 4.867 2.218 8.882 1.00 96.81 97 PRO A O 1
ATOM 752 N N . PRO A 1 98 ? 5.751 2.227 6.824 1.00 96.69 98 PRO A N 1
ATOM 753 C CA . PRO A 1 98 ? 4.499 2.564 6.155 1.00 96.69 98 PRO A CA 1
ATOM 754 C C . PRO A 1 98 ? 3.507 1.404 6.261 1.00 96.69 98 PRO A C 1
ATOM 756 O O . PRO A 1 98 ? 3.911 0.253 6.114 1.00 96.69 98 PRO A O 1
ATOM 759 N N . ILE A 1 99 ? 2.222 1.700 6.441 1.00 97.25 99 ILE A N 1
ATOM 760 C CA . ILE A 1 99 ? 1.167 0.676 6.507 1.00 97.25 99 ILE A CA 1
ATOM 761 C C . ILE A 1 99 ? 0.135 0.862 5.396 1.00 97.25 99 ILE A C 1
ATOM 763 O O . ILE A 1 99 ? -0.100 1.974 4.900 1.00 97.25 99 ILE A O 1
ATOM 767 N N . LEU A 1 100 ? -0.505 -0.237 5.005 1.00 96.25 100 LEU A N 1
ATOM 768 C CA . LEU A 1 100 ? -1.573 -0.221 4.021 1.00 96.25 100 LEU A CA 1
ATOM 769 C C . LEU A 1 100 ? -2.940 -0.080 4.693 1.00 96.25 100 LEU A C 1
ATOM 771 O O . LEU A 1 100 ? -3.426 -0.971 5.377 1.00 96.25 100 LEU A O 1
ATOM 775 N N . HIS A 1 101 ? -3.573 1.055 4.431 1.00 95.12 101 HIS A N 1
ATOM 776 C CA . HIS A 1 101 ? -4.841 1.451 5.036 1.00 95.12 101 HIS A CA 1
ATOM 777 C C . HIS A 1 101 ? -6.074 0.893 4.327 1.00 95.12 101 HIS A C 1
ATOM 779 O O . HIS A 1 101 ? -7.034 0.482 4.965 1.00 95.12 101 HIS A O 1
ATOM 785 N N . ARG A 1 102 ? -6.047 0.923 2.990 1.00 94.88 102 ARG A N 1
ATOM 786 C CA . ARG A 1 102 ? -7.183 0.586 2.125 1.00 94.88 102 ARG A CA 1
ATOM 787 C C . ARG A 1 102 ? -6.813 -0.540 1.176 1.00 94.88 102 ARG A C 1
ATOM 789 O O . ARG A 1 102 ? -6.609 -0.314 -0.019 1.00 94.88 102 ARG A O 1
ATOM 796 N N . LYS A 1 103 ? -6.596 -1.725 1.743 1.00 96.12 103 LYS A N 1
ATOM 797 C CA . LYS A 1 103 ? -6.131 -2.903 1.001 1.00 96.12 103 LYS A CA 1
ATOM 798 C C . LYS A 1 103 ? -7.215 -3.524 0.121 1.00 96.12 103 LYS A C 1
ATOM 800 O O . LYS A 1 103 ? -6.892 -4.137 -0.888 1.00 96.12 103 LYS A O 1
ATOM 805 N N . GLU A 1 104 ? -8.487 -3.273 0.426 1.00 96.19 104 GLU A N 1
ATOM 806 C CA . GLU A 1 104 ? -9.641 -3.686 -0.379 1.00 96.19 104 GLU A CA 1
ATOM 807 C C . GLU A 1 104 ? -9.621 -3.107 -1.801 1.00 96.19 104 GLU A C 1
ATOM 809 O O . GLU A 1 104 ? -10.192 -3.690 -2.723 1.00 96.19 104 GLU A O 1
ATO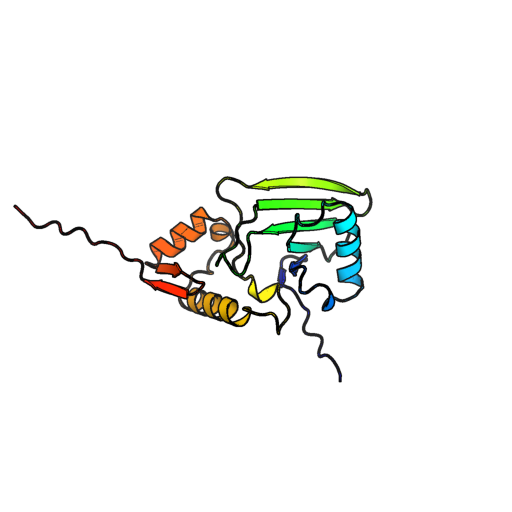M 814 N N . LEU A 1 105 ? -8.950 -1.964 -1.985 1.00 94.75 105 LEU A N 1
ATOM 815 C CA . LEU A 1 105 ? -8.820 -1.290 -3.277 1.00 94.75 105 LEU A CA 1
ATOM 816 C C . LEU A 1 105 ? -7.752 -1.917 -4.183 1.00 94.75 105 LEU A C 1
ATOM 818 O O . LEU A 1 105 ? -7.683 -1.580 -5.360 1.00 94.75 105 LEU A O 1
ATOM 822 N N . LEU A 1 106 ? -6.883 -2.772 -3.638 1.00 96.25 106 LEU A N 1
ATOM 823 C CA . LEU A 1 106 ? -5.799 -3.416 -4.385 1.00 96.25 106 LEU A CA 1
ATOM 824 C C . LEU A 1 106 ? -6.196 -4.805 -4.904 1.00 96.25 106 LEU A C 1
ATOM 826 O O . LEU A 1 106 ? -5.433 -5.410 -5.652 1.00 96.25 106 LEU A O 1
ATOM 830 N N . LEU A 1 107 ? -7.356 -5.311 -4.487 1.00 95.50 107 LEU A N 1
ATOM 831 C CA . LEU A 1 107 ? -7.844 -6.653 -4.782 1.00 95.50 107 LEU A CA 1
ATOM 832 C C . LEU A 1 107 ? -8.891 -6.637 -5.903 1.00 95.50 107 LEU A C 1
ATOM 834 O O . LEU A 1 107 ? -9.543 -5.618 -6.144 1.00 95.50 107 LEU A O 1
ATOM 838 N N . ALA A 1 108 ? -9.078 -7.791 -6.546 1.00 92.81 108 ALA A N 1
ATOM 839 C CA . ALA A 1 108 ? -10.170 -8.014 -7.487 1.00 92.81 108 ALA A CA 1
ATOM 840 C C . ALA A 1 108 ? -11.543 -7.889 -6.786 1.00 92.81 108 ALA A C 1
ATOM 842 O O . ALA A 1 108 ? -11.631 -8.141 -5.581 1.00 92.81 108 ALA A O 1
ATOM 843 N N . PRO A 1 109 ? -12.615 -7.494 -7.499 1.00 88.25 109 PRO A N 1
ATOM 844 C CA . PRO A 1 109 ? -13.924 -7.261 -6.911 1.00 88.25 109 PRO A CA 1
ATOM 845 C C . PRO A 1 109 ? -14.492 -8.426 -6.102 1.00 88.25 109 PRO A C 1
ATOM 847 O O . PRO A 1 109 ? -15.123 -8.187 -5.074 1.00 88.25 109 PRO A O 1
ATOM 850 N N . ASP A 1 110 ? -14.224 -9.643 -6.558 1.00 90.19 110 ASP A N 1
ATOM 851 C CA . ASP A 1 110 ? -14.652 -10.934 -6.023 1.00 90.19 110 ASP A CA 1
ATOM 852 C C . ASP A 1 110 ? -13.595 -11.603 -5.126 1.00 90.19 110 ASP A C 1
ATOM 854 O O . ASP A 1 110 ? -13.769 -12.744 -4.696 1.00 90.19 110 ASP A O 1
ATOM 858 N N . ALA A 1 111 ? -12.497 -10.905 -4.814 1.00 93.31 111 ALA A N 1
ATOM 859 C CA . ALA A 1 111 ? -11.427 -11.464 -4.004 1.00 93.31 111 ALA A CA 1
ATOM 860 C C . ALA A 1 111 ? -11.928 -11.862 -2.599 1.00 93.31 111 ALA A C 1
ATOM 862 O O . ALA A 1 111 ? -12.572 -11.051 -1.916 1.00 93.31 111 ALA A O 1
ATOM 863 N N . PRO A 1 112 ? -11.569 -13.063 -2.107 1.00 92.94 112 PRO A N 1
ATOM 864 C CA . PRO A 1 112 ? -11.918 -13.493 -0.760 1.00 92.94 112 PRO A CA 1
ATOM 865 C C . PRO A 1 112 ? -11.473 -12.483 0.305 1.00 92.94 112 PRO A C 1
ATOM 867 O O . PRO A 1 112 ? -10.373 -11.936 0.253 1.00 92.94 112 PRO A O 1
ATOM 870 N N . GLY A 1 113 ? -12.342 -12.218 1.282 1.00 92.38 113 GLY A N 1
ATOM 871 C CA . GLY A 1 113 ? -12.054 -11.304 2.393 1.00 92.38 113 GLY A CA 1
ATOM 872 C C . GLY A 1 113 ? -12.132 -9.808 2.056 1.00 92.38 113 GLY A C 1
ATOM 873 O O . GLY A 1 113 ? -12.151 -8.992 2.979 1.00 92.38 113 GLY A O 1
ATOM 874 N N . ARG A 1 114 ? -12.262 -9.420 0.778 1.00 95.69 114 ARG A N 1
ATOM 875 C CA . ARG A 1 114 ? -12.356 -8.007 0.367 1.00 95.69 114 ARG A CA 1
ATOM 876 C C . ARG A 1 114 ? -13.486 -7.256 1.070 1.00 95.69 114 ARG A C 1
ATOM 878 O O . ARG A 1 114 ? -13.268 -6.134 1.526 1.00 95.69 114 ARG A O 1
ATOM 885 N N . ASP A 1 115 ? -14.653 -7.877 1.216 1.00 96.31 115 ASP A N 1
ATOM 886 C CA . ASP A 1 115 ? -15.807 -7.261 1.884 1.00 96.31 115 ASP A CA 1
ATOM 887 C C . ASP A 1 115 ? -15.560 -6.996 3.372 1.00 96.31 115 ASP A C 1
ATOM 889 O O . ASP A 1 115 ? -15.987 -5.966 3.896 1.00 96.31 115 ASP A O 1
ATOM 893 N N . VAL A 1 116 ? -14.809 -7.873 4.048 1.00 97.44 116 VAL A N 1
ATOM 894 C CA . VAL A 1 116 ? -14.397 -7.669 5.446 1.00 97.44 116 VAL A CA 1
ATOM 895 C C . VAL A 1 116 ? -13.506 -6.433 5.549 1.00 97.44 116 VAL A C 1
ATOM 897 O O . VAL A 1 116 ? -13.702 -5.585 6.419 1.00 97.44 116 VAL A O 1
ATOM 900 N N . TYR A 1 117 ? -12.557 -6.289 4.623 1.00 97.56 117 TYR A N 1
ATOM 901 C CA . TYR A 1 117 ? -11.636 -5.153 4.595 1.00 97.56 117 TYR A CA 1
ATOM 902 C C . TYR A 1 117 ? -12.371 -3.844 4.286 1.00 97.56 117 TYR A C 1
ATOM 904 O O . TYR A 1 117 ? -12.141 -2.831 4.943 1.00 97.56 117 TYR A O 1
ATOM 912 N N . LEU A 1 118 ? -13.310 -3.875 3.338 1.00 96.75 118 LEU A N 1
ATOM 913 C CA . LEU A 1 118 ? -14.164 -2.736 3.015 1.00 96.75 118 LEU A CA 1
ATOM 914 C C . LEU A 1 118 ? -15.045 -2.325 4.202 1.00 96.75 118 LEU A C 1
ATOM 916 O O . LEU A 1 118 ? -15.198 -1.132 4.464 1.00 96.75 118 LEU A O 1
ATOM 920 N N . ALA A 1 119 ? -15.617 -3.289 4.927 1.00 97.88 119 ALA A N 1
ATOM 921 C CA . ALA A 1 119 ? -16.430 -3.019 6.109 1.00 97.88 119 ALA A CA 1
ATOM 922 C C . ALA A 1 119 ? -15.614 -2.330 7.215 1.00 97.88 119 ALA A C 1
ATOM 924 O O . ALA A 1 119 ? -16.077 -1.333 7.775 1.00 97.88 119 ALA A O 1
ATOM 925 N N . LEU A 1 120 ? -14.388 -2.803 7.471 1.00 98.25 120 LEU A N 1
ATOM 926 C CA . LEU A 1 120 ? -13.453 -2.154 8.393 1.00 98.25 120 LEU A CA 1
ATOM 927 C C . LEU A 1 120 ? -13.161 -0.710 7.973 1.00 98.25 120 LEU A C 1
ATOM 929 O O . LEU A 1 120 ? -13.293 0.206 8.785 1.00 98.25 120 LEU A O 1
ATOM 933 N N . THR A 1 121 ? -12.804 -0.496 6.703 1.00 97.25 121 THR A N 1
ATOM 934 C CA . THR A 1 121 ? -12.517 0.843 6.176 1.00 97.25 121 THR A CA 1
ATOM 935 C C . THR A 1 121 ? -13.722 1.768 6.350 1.00 97.25 121 THR A C 1
ATOM 937 O O . THR A 1 121 ? -13.568 2.865 6.876 1.00 97.25 121 THR A O 1
ATOM 940 N N . ARG A 1 122 ? -14.940 1.326 6.014 1.00 97.31 122 ARG A N 1
ATOM 941 C CA . ARG A 1 122 ? -16.162 2.139 6.176 1.00 97.31 122 ARG A CA 1
ATOM 942 C C . ARG A 1 122 ? -16.446 2.515 7.630 1.00 97.31 122 ARG A C 1
ATOM 944 O O . ARG A 1 122 ? -16.897 3.626 7.900 1.00 97.31 122 ARG A O 1
ATOM 951 N N . GLU A 1 123 ? -16.220 1.601 8.571 1.00 97.44 123 GLU A N 1
ATOM 952 C CA . GLU A 1 123 ? -16.382 1.877 10.004 1.00 97.44 123 GLU A CA 1
ATOM 953 C C . GLU A 1 123 ? -15.386 2.944 10.483 1.00 97.44 123 GLU A C 1
ATOM 955 O O . GLU A 1 123 ? -15.772 3.892 11.164 1.00 97.44 123 GLU A O 1
ATOM 960 N N . LEU A 1 124 ? -14.119 2.833 10.085 1.00 96.69 124 LEU A N 1
ATOM 961 C CA . LEU A 1 124 ? -13.071 3.792 10.445 1.00 96.69 124 LEU A CA 1
ATOM 962 C C . LEU A 1 124 ? -13.256 5.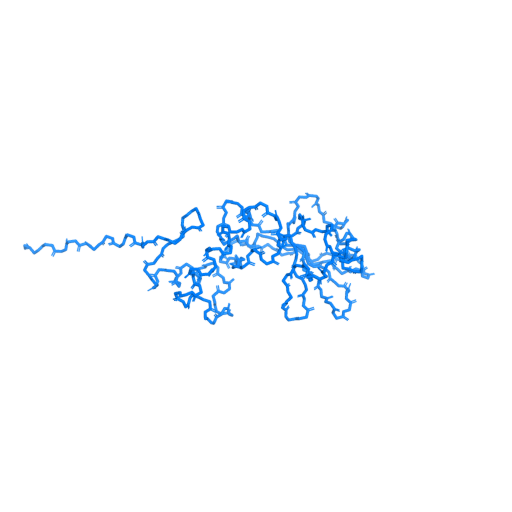153 9.752 1.00 96.69 124 LEU A C 1
ATOM 964 O O . LEU A 1 124 ? -12.999 6.189 10.366 1.00 96.69 124 LEU A O 1
ATOM 968 N N . GLU A 1 125 ? -13.756 5.174 8.511 1.00 95.62 125 GLU A N 1
ATOM 969 C CA . GLU A 1 125 ? -14.166 6.396 7.798 1.00 95.62 125 GLU A CA 1
ATOM 970 C C . GLU A 1 125 ? -15.280 7.123 8.553 1.00 95.62 125 GLU A C 1
ATOM 972 O O . GLU A 1 125 ? -15.147 8.318 8.817 1.00 95.62 125 GLU A O 1
ATOM 977 N N . ARG A 1 126 ? -16.331 6.412 8.989 1.00 95.50 126 ARG A N 1
ATOM 978 C CA . ARG A 1 126 ? -17.419 7.000 9.795 1.00 95.50 126 ARG A CA 1
ATOM 979 C C . ARG A 1 126 ? -16.943 7.591 11.121 1.00 95.50 126 ARG A C 1
ATOM 981 O O . ARG A 1 126 ? -17.570 8.513 11.630 1.00 95.50 126 ARG A O 1
ATOM 988 N N . ARG A 1 127 ? -15.840 7.079 11.668 1.00 94.12 127 ARG A N 1
ATOM 989 C CA . ARG A 1 127 ? -15.196 7.590 12.887 1.00 94.12 127 ARG A CA 1
ATOM 990 C C . ARG A 1 127 ? -14.175 8.705 12.623 1.00 94.12 127 ARG A C 1
ATOM 992 O O . ARG A 1 127 ? -13.567 9.196 13.566 1.00 94.12 127 ARG A O 1
ATOM 999 N N . GLY A 1 128 ? -13.964 9.106 11.367 1.00 93.81 128 GLY A N 1
ATOM 1000 C CA . GLY A 1 128 ? -13.048 10.193 11.005 1.00 93.81 128 GLY A CA 1
ATOM 1001 C C . GLY A 1 128 ? -11.560 9.824 11.056 1.00 93.81 128 GLY A C 1
ATOM 1002 O O . GLY A 1 128 ? -10.704 10.709 11.102 1.00 93.81 128 GLY A O 1
ATOM 1003 N N . LEU A 1 129 ? -11.207 8.532 11.033 1.00 94.06 129 LEU A N 1
ATOM 1004 C CA . LEU A 1 129 ? -9.806 8.108 11.167 1.00 94.06 129 LEU A CA 1
ATOM 1005 C C . LEU A 1 129 ? -8.971 8.371 9.905 1.00 94.06 129 LEU A C 1
ATOM 1007 O O . LEU A 1 129 ? -7.751 8.488 10.003 1.00 94.06 129 LEU A O 1
ATOM 1011 N N . PHE A 1 130 ? -9.602 8.547 8.740 1.00 90.94 130 PHE A N 1
ATOM 1012 C CA . PHE A 1 130 ? -8.901 8.798 7.473 1.00 90.94 130 PHE A CA 1
ATOM 1013 C C . PHE A 1 130 ? -8.638 10.281 7.153 1.00 90.94 130 PHE A C 1
ATOM 1015 O O . PHE A 1 130 ? -8.344 10.634 6.010 1.00 90.94 130 PHE A O 1
ATOM 1022 N N . VAL A 1 131 ? -8.731 11.164 8.147 1.00 84.94 131 VAL A N 1
ATOM 1023 C CA . VAL A 1 131 ? -8.343 12.576 8.009 1.00 84.94 131 VAL A CA 1
ATOM 1024 C C . VAL A 1 131 ? -6.818 12.712 8.153 1.00 84.94 131 VAL A C 1
ATOM 1026 O O . VAL A 1 131 ? -6.215 12.072 9.010 1.00 84.94 131 VAL A O 1
ATOM 1029 N N . ASP A 1 132 ? -6.199 13.541 7.304 1.00 80.38 132 ASP A N 1
ATOM 1030 C CA . ASP A 1 132 ?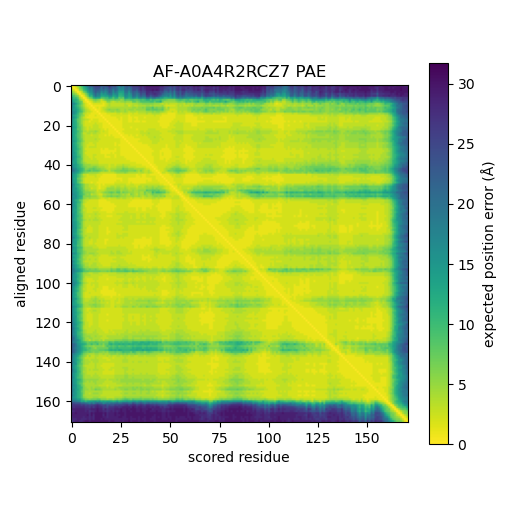 -4.746 13.806 7.260 1.00 80.38 132 ASP A CA 1
ATOM 1031 C C . ASP A 1 132 ? -3.866 12.539 7.133 1.00 80.38 132 ASP A C 1
ATOM 1033 O O . ASP A 1 132 ? -2.926 12.282 7.895 1.00 80.38 132 ASP A O 1
ATOM 1037 N N . MET A 1 133 ? -4.165 11.724 6.114 1.00 84.31 133 MET A N 1
ATOM 1038 C CA . MET A 1 133 ? -3.446 10.471 5.838 1.00 84.31 133 MET A CA 1
ATOM 1039 C C . MET A 1 133 ? -1.951 10.639 5.569 1.00 84.31 133 MET A C 1
ATOM 1041 O O . MET A 1 133 ? -1.194 9.680 5.721 1.00 84.31 133 MET A O 1
ATOM 1045 N N . THR A 1 134 ? -1.505 11.842 5.207 1.00 79.38 134 THR A N 1
ATOM 1046 C CA . THR A 1 134 ? -0.081 12.149 5.050 1.00 79.38 134 THR A CA 1
ATOM 1047 C C . THR A 1 134 ? 0.661 11.987 6.377 1.00 79.38 134 THR A C 1
ATOM 1049 O O . THR A 1 134 ? 1.769 11.452 6.394 1.00 79.38 134 THR A O 1
ATOM 1052 N N . ARG A 1 135 ? 0.039 12.375 7.501 1.00 79.38 135 ARG A N 1
ATOM 1053 C CA . ARG A 1 135 ? 0.609 12.204 8.848 1.00 79.38 135 ARG A CA 1
ATOM 1054 C C . ARG A 1 135 ? 0.394 10.800 9.407 1.00 79.38 135 ARG A C 1
ATOM 1056 O O . ARG A 1 135 ? 1.260 10.286 10.109 1.00 79.38 135 ARG A O 1
ATOM 1063 N N . ARG A 1 136 ? -0.727 10.160 9.064 1.00 87.69 136 ARG A N 1
ATOM 1064 C CA . ARG A 1 136 ? -1.124 8.835 9.578 1.00 87.69 136 ARG A CA 1
ATOM 1065 C C . ARG A 1 136 ? -0.631 7.646 8.745 1.00 87.69 136 ARG A C 1
ATOM 1067 O O . ARG A 1 136 ? -0.934 6.505 9.055 1.00 87.69 136 ARG A O 1
ATOM 1074 N N . GLY A 1 137 ? 0.178 7.876 7.711 1.00 90.12 137 GLY A N 1
ATOM 1075 C CA . GLY A 1 137 ? 0.667 6.828 6.803 1.00 90.12 137 GLY A CA 1
ATOM 1076 C C . GLY A 1 137 ? 1.634 5.796 7.412 1.00 90.12 137 GLY A C 1
ATOM 1077 O O . GLY A 1 137 ? 2.048 4.866 6.717 1.00 90.12 137 GLY A O 1
ATOM 1078 N N . ARG A 1 138 ? 2.040 5.972 8.673 1.00 95.44 138 ARG A N 1
ATOM 1079 C CA . ARG A 1 138 ? 3.068 5.190 9.374 1.00 95.44 138 ARG A CA 1
ATOM 1080 C C . ARG A 1 138 ? 2.470 4.480 10.584 1.00 95.44 138 ARG A C 1
ATOM 1082 O O . ARG A 1 138 ? 1.593 5.041 11.234 1.00 95.44 138 ARG A O 1
ATOM 1089 N N . GLN A 1 139 ? 2.993 3.298 10.898 1.00 96.00 139 GLN A N 1
ATOM 1090 C CA . GLN A 1 139 ? 2.460 2.409 11.931 1.00 96.00 139 GLN A CA 1
ATOM 1091 C C . GLN A 1 139 ? 2.196 3.105 13.275 1.00 96.00 139 GLN A C 1
ATOM 1093 O O . GLN A 1 139 ? 1.056 3.129 13.722 1.00 96.00 139 GLN A O 1
ATOM 1098 N N . HIS A 1 140 ? 3.198 3.752 13.876 1.00 95.94 140 HIS A N 1
ATOM 1099 C CA . HIS A 1 140 ? 3.039 4.364 15.202 1.00 95.94 140 HIS A CA 1
ATOM 1100 C C . HIS A 1 140 ? 2.027 5.518 15.191 1.00 95.94 140 HIS A C 1
ATOM 1102 O O . HIS A 1 140 ? 1.267 5.696 16.136 1.00 95.94 140 HIS A O 1
ATOM 1108 N N . ALA A 1 141 ? 2.011 6.316 14.116 1.00 95.38 141 ALA A N 1
ATOM 1109 C CA . ALA A 1 141 ? 1.070 7.428 13.985 1.00 95.38 141 ALA A CA 1
ATOM 1110 C C . ALA A 1 141 ? -0.374 6.927 13.834 1.00 95.38 141 ALA A C 1
ATOM 1112 O O . ALA A 1 141 ? -1.310 7.566 14.307 1.00 95.38 141 ALA A O 1
ATOM 1113 N N . TRP A 1 142 ? -0.551 5.779 13.183 1.00 96.44 142 TRP A N 1
ATOM 1114 C CA . TRP A 1 142 ? -1.846 5.128 13.064 1.00 96.44 142 TRP A CA 1
ATOM 1115 C C . TRP A 1 142 ? -2.307 4.500 14.380 1.00 96.44 142 TRP A C 1
ATOM 1117 O O . TRP A 1 142 ? -3.444 4.712 14.788 1.00 96.44 142 TRP A O 1
ATOM 1127 N N . GLU A 1 143 ? -1.422 3.789 15.078 1.00 95.62 143 GLU A N 1
ATOM 1128 C CA . GLU A 1 143 ? -1.697 3.214 16.400 1.00 95.62 143 GLU A CA 1
ATOM 1129 C C . GLU A 1 143 ? -2.081 4.301 17.414 1.00 95.62 143 GLU A C 1
ATOM 1131 O O . GLU A 1 143 ? -3.070 4.151 18.131 1.00 95.62 143 GLU A O 1
ATOM 1136 N N . ALA A 1 144 ? -1.371 5.435 17.410 1.00 94.75 144 ALA A N 1
ATOM 1137 C CA . ALA A 1 144 ? -1.721 6.598 18.221 1.00 94.75 144 ALA A CA 1
ATOM 1138 C C . ALA A 1 144 ? -3.114 7.144 17.871 1.00 94.75 144 ALA A C 1
ATOM 1140 O O . ALA A 1 144 ? -3.915 7.382 18.769 1.00 94.75 144 ALA A O 1
ATOM 1141 N N . ALA A 1 145 ? -3.446 7.267 16.582 1.00 95.00 145 ALA A N 1
ATOM 1142 C CA . ALA A 1 145 ? -4.763 7.736 16.153 1.00 95.00 145 ALA A CA 1
ATOM 1143 C C . ALA A 1 145 ? -5.905 6.794 16.586 1.00 95.00 145 ALA A C 1
ATOM 1145 O O . ALA A 1 145 ? -6.980 7.263 16.959 1.00 95.00 145 ALA A O 1
ATOM 1146 N N . LEU A 1 146 ? -5.687 5.474 16.559 1.00 95.44 146 LEU A N 1
ATOM 1147 C CA . LEU A 1 146 ? -6.655 4.497 17.073 1.00 95.44 146 LEU A CA 1
ATOM 1148 C C . LEU A 1 146 ? -6.837 4.639 18.592 1.00 95.44 146 LEU A C 1
ATOM 1150 O O . LEU A 1 146 ? -7.971 4.678 19.073 1.00 95.44 146 LEU A O 1
ATOM 1154 N N . ALA A 1 147 ? -5.734 4.788 19.332 1.00 95.12 147 ALA A N 1
ATOM 1155 C CA . ALA A 1 147 ? -5.755 4.978 20.779 1.00 95.12 147 ALA A CA 1
ATOM 1156 C C . ALA A 1 147 ? -6.453 6.288 21.189 1.00 95.12 147 ALA A C 1
ATOM 1158 O O . ALA A 1 147 ? -7.296 6.273 22.084 1.00 95.12 147 ALA A O 1
ATOM 1159 N N . GLU A 1 148 ? -6.167 7.399 20.501 1.00 93.50 148 GLU A N 1
ATOM 1160 C CA . GLU A 1 148 ? -6.840 8.696 20.679 1.00 93.50 148 GLU A CA 1
ATOM 1161 C C . GLU A 1 148 ? -8.354 8.594 20.448 1.00 93.50 148 GLU A C 1
ATOM 1163 O O . GLU A 1 148 ? -9.141 9.229 21.148 1.00 93.50 148 GLU A O 1
ATOM 1168 N N . ALA A 1 149 ? -8.773 7.756 19.497 1.00 94.12 149 ALA A N 1
ATOM 1169 C CA . ALA A 1 149 ? -10.176 7.482 19.210 1.00 94.12 149 ALA A CA 1
ATOM 1170 C C . ALA A 1 149 ? -10.817 6.445 20.160 1.00 94.12 149 ALA A C 1
ATOM 1172 O O . ALA A 1 149 ? -11.996 6.122 19.997 1.00 94.12 149 ALA A O 1
ATOM 1173 N N . GLY A 1 150 ? -10.074 5.914 21.140 1.00 95.81 150 GLY A N 1
ATOM 1174 C CA . GLY A 1 150 ? -10.575 4.939 22.114 1.00 95.81 150 GLY A CA 1
ATOM 1175 C C . GLY A 1 150 ? -10.960 3.593 21.494 1.00 95.81 150 GLY A C 1
ATOM 1176 O O . GLY A 1 150 ? -11.895 2.934 21.959 1.00 95.81 150 GLY A O 1
ATOM 1177 N N . ILE A 1 151 ? -10.289 3.201 20.410 1.00 96.50 151 ILE A N 1
ATOM 1178 C CA . ILE A 1 151 ? -10.585 1.973 19.674 1.00 96.50 151 ILE A CA 1
ATOM 1179 C C . ILE A 1 151 ? -9.336 1.139 19.411 1.00 96.50 151 ILE A C 1
ATOM 1181 O O . ILE A 1 151 ? -8.215 1.631 19.365 1.00 96.50 151 ILE A O 1
ATOM 1185 N N . GLU A 1 152 ? -9.565 -0.143 19.169 1.00 96.25 152 GLU A N 1
ATOM 1186 C CA . GLU A 1 152 ? -8.582 -1.085 18.650 1.00 96.25 152 GLU A CA 1
ATOM 1187 C C . GLU A 1 152 ? -9.171 -1.799 17.430 1.00 96.25 152 GLU A C 1
ATOM 1189 O O . GLU A 1 152 ? -10.389 -1.818 17.225 1.00 96.25 152 GLU A O 1
ATOM 1194 N 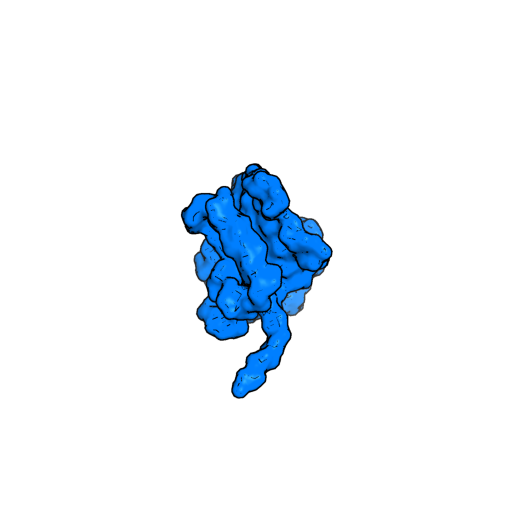N . VAL A 1 153 ? -8.311 -2.420 16.624 1.00 96.81 153 VAL A N 1
ATOM 1195 C CA . VAL A 1 153 ? -8.739 -3.298 15.534 1.00 96.81 153 VAL A CA 1
ATOM 1196 C C . VAL A 1 153 ? -8.282 -4.720 15.832 1.00 96.81 153 VAL A C 1
ATOM 1198 O O . VAL A 1 153 ? -7.088 -4.966 15.967 1.00 96.81 153 VAL A O 1
ATOM 1201 N N . ARG A 1 154 ? -9.234 -5.652 15.929 1.00 94.81 154 ARG A N 1
ATOM 1202 C CA . ARG A 1 154 ? -9.000 -7.088 16.158 1.00 94.81 154 ARG A CA 1
ATOM 1203 C C . ARG A 1 154 ? -9.769 -7.886 15.117 1.00 94.81 154 ARG A C 1
ATOM 1205 O O . ARG A 1 154 ? -10.938 -7.584 14.888 1.00 94.81 154 ARG A O 1
ATOM 1212 N N . ASP A 1 155 ? -9.111 -8.833 14.452 1.00 93.81 155 ASP A N 1
ATOM 1213 C CA . ASP A 1 155 ? -9.689 -9.635 13.357 1.00 93.81 155 ASP A CA 1
ATOM 1214 C C . ASP A 1 155 ? -10.456 -8.779 12.334 1.00 93.81 155 ASP A C 1
ATOM 1216 O O . ASP A 1 155 ? -11.580 -9.077 11.923 1.00 93.81 155 ASP A O 1
ATOM 1220 N N . HIS A 1 156 ? -9.852 -7.639 11.985 1.00 96.75 156 HIS A N 1
ATOM 1221 C CA . HIS A 1 156 ? -10.369 -6.662 11.023 1.00 96.75 156 HIS A CA 1
ATOM 1222 C C . HIS A 1 156 ? -11.726 -6.073 11.427 1.00 96.75 156 HIS A C 1
ATOM 1224 O O . HIS A 1 156 ? -12.512 -5.649 10.582 1.00 96.75 156 HIS A O 1
ATOM 1230 N N . ARG A 1 157 ? -11.997 -6.001 12.731 1.00 96.19 157 ARG A N 1
ATOM 1231 C CA . ARG A 1 157 ? -13.169 -5.346 13.313 1.00 96.19 157 ARG A CA 1
ATOM 1232 C C . ARG A 1 157 ? -12.739 -4.313 14.337 1.00 96.19 157 ARG A C 1
ATOM 1234 O O . ARG A 1 157 ? -11.793 -4.522 15.091 1.00 96.19 157 ARG A O 1
ATOM 1241 N N . VAL A 1 158 ? -13.462 -3.200 14.368 1.00 96.75 158 VAL A N 1
ATOM 1242 C CA . VAL A 1 158 ? -13.271 -2.174 15.392 1.00 96.75 158 VAL A CA 1
ATOM 1243 C C . VAL A 1 158 ? -13.879 -2.661 16.703 1.00 96.75 158 VAL A C 1
ATOM 1245 O O . VAL A 1 158 ? -15.043 -3.061 16.741 1.00 96.75 158 VAL A O 1
ATOM 1248 N N . VAL A 1 159 ? -13.101 -2.595 17.777 1.00 96.12 159 VAL A N 1
ATOM 1249 C CA . VAL A 1 159 ? -13.542 -2.858 19.150 1.00 96.12 159 VAL A CA 1
ATOM 1250 C C . VAL A 1 159 ? -13.208 -1.653 20.026 1.00 96.12 159 VAL A C 1
ATOM 1252 O O . VAL A 1 159 ? -12.292 -0.893 19.717 1.00 96.12 159 VAL A O 1
ATOM 1255 N N . ALA A 1 160 ? -13.955 -1.446 21.110 1.00 93.00 160 ALA A N 1
ATOM 1256 C CA . ALA A 1 160 ? -13.608 -0.413 22.084 1.00 93.00 160 ALA A CA 1
ATOM 1257 C C . ALA A 1 160 ? -12.284 -0.776 22.770 1.00 93.00 160 ALA A C 1
ATOM 1259 O O . ALA A 1 160 ? -12.102 -1.933 23.167 1.00 93.00 160 ALA A O 1
ATOM 1260 N N . SER A 1 161 ? -11.382 0.195 22.927 1.00 87.94 161 SER A N 1
ATOM 1261 C CA . SER A 1 161 ? -10.173 -0.032 23.710 1.00 87.94 161 SER A CA 1
ATOM 1262 C C . SER A 1 161 ? -10.567 -0.226 25.173 1.00 87.94 161 SER A C 1
ATOM 1264 O O . SER A 1 161 ? -11.359 0.528 25.749 1.00 87.94 161 SER A O 1
ATOM 1266 N N . ARG A 1 162 ? -10.058 -1.291 25.796 1.00 77.94 162 ARG A N 1
ATOM 1267 C CA . ARG A 1 162 ? -10.271 -1.512 27.229 1.00 77.94 162 ARG A CA 1
ATOM 1268 C C . ARG A 1 162 ? -9.276 -0.648 27.983 1.00 77.94 162 ARG A C 1
ATOM 1270 O O . ARG A 1 162 ? -8.265 -1.146 28.462 1.00 77.94 162 ARG A O 1
ATOM 1277 N N . THR A 1 163 ? -9.561 0.641 28.118 1.00 59.09 163 THR A N 1
ATOM 1278 C CA . THR A 1 163 ? -8.851 1.450 29.107 1.00 59.09 163 THR A CA 1
ATOM 1279 C C . THR A 1 163 ? -9.286 0.944 30.477 1.00 59.09 163 THR A C 1
ATOM 1281 O O . THR A 1 163 ? -10.395 1.234 30.926 1.00 59.09 163 THR A O 1
ATOM 1284 N N . THR A 1 164 ? -8.448 0.148 31.145 1.00 51.16 164 THR A N 1
ATOM 1285 C CA . THR A 1 164 ? -8.562 -0.058 32.591 1.00 51.16 164 THR A CA 1
ATOM 1286 C C . THR A 1 164 ? -8.473 1.316 33.231 1.00 51.16 164 THR A C 1
ATOM 1288 O O . THR A 1 164 ? -7.391 1.876 33.389 1.00 51.16 164 THR A O 1
ATOM 1291 N N . ARG A 1 165 ? -9.632 1.898 33.539 1.00 49.09 165 ARG A N 1
ATOM 1292 C CA . ARG A 1 165 ? -9.736 3.057 34.410 1.00 49.09 165 ARG A CA 1
ATOM 1293 C C . ARG A 1 165 ? -9.272 2.543 35.770 1.00 49.09 165 ARG A C 1
ATOM 1295 O O . ARG A 1 165 ? -10.009 1.815 36.426 1.00 49.09 165 ARG A O 1
ATOM 1302 N N . GLY A 1 166 ? -8.002 2.787 36.093 1.00 46.84 166 GLY A N 1
ATOM 1303 C CA . GLY A 1 166 ? -7.445 2.465 37.398 1.00 46.84 166 GLY A CA 1
ATOM 1304 C C . GLY A 1 166 ? -8.367 3.063 38.447 1.00 46.84 166 GLY A C 1
ATOM 1305 O O . GLY A 1 166 ? -8.579 4.275 38.452 1.00 46.84 166 GLY A O 1
ATOM 1306 N N . SER A 1 167 ? -8.970 2.193 39.254 1.00 43.22 167 SER A N 1
ATOM 1307 C CA . SER A 1 167 ? -9.617 2.602 40.488 1.00 43.22 167 SER A CA 1
ATOM 1308 C C . SER A 1 167 ? -8.525 3.204 41.365 1.00 43.22 167 SER A C 1
ATOM 1310 O O . SER A 1 167 ? -7.705 2.474 41.916 1.00 43.22 167 SER A O 1
ATOM 1312 N N . PHE A 1 168 ? -8.441 4.530 41.407 1.00 51.34 168 PHE A N 1
ATOM 1313 C CA . PHE A 1 168 ? -7.914 5.206 42.583 1.00 51.34 168 PHE A CA 1
ATOM 1314 C C . PHE A 1 168 ? -9.073 5.241 43.574 1.00 51.34 168 PHE A C 1
ATOM 1316 O O . PHE A 1 168 ? -9.831 6.207 43.610 1.00 51.34 168 PHE A O 1
ATOM 1323 N N . ASP A 1 169 ? -9.250 4.129 44.290 1.00 50.03 169 ASP A N 1
ATOM 1324 C CA . ASP A 1 169 ? -9.962 4.156 45.557 1.00 50.03 169 ASP A CA 1
ATOM 1325 C C . ASP A 1 169 ? -9.015 4.742 46.604 1.00 50.03 169 ASP A C 1
ATOM 1327 O O . ASP A 1 169 ? -7.868 4.320 46.767 1.00 50.03 169 ASP A O 1
ATOM 1331 N N . ASP A 1 170 ? -9.545 5.778 47.228 1.00 44.66 170 ASP A N 1
ATOM 1332 C CA . ASP A 1 170 ? -9.028 6.599 48.306 1.00 44.66 170 ASP A CA 1
ATOM 1333 C C . ASP A 1 170 ? -8.776 5.755 49.572 1.00 44.66 170 ASP A C 1
ATOM 1335 O O . ASP A 1 170 ? -9.644 4.977 49.981 1.00 44.66 170 ASP A O 1
ATOM 1339 N N . CYS A 1 171 ? -7.603 5.920 50.190 1.00 49.94 171 CYS A N 1
ATOM 1340 C CA . CYS A 1 171 ? -7.335 5.710 51.620 1.00 49.94 171 CYS A CA 1
ATOM 1341 C C . CYS A 1 171 ? -6.089 6.501 52.025 1.00 49.94 171 CYS A C 1
ATOM 1343 O O . CYS A 1 171 ? -5.045 6.348 51.347 1.00 49.94 171 CYS A O 1
#

Mean predicted aligned error: 6.19 Å

Radius of gyration: 18.66 Å; Cα contacts (8 Å, |Δi|>4): 273; chains: 1; bounding box: 39×29×73 Å

Foldseek 3Di:
DPPPCPPAADDDPQKGKAFPQCLVSHDPVVNVLVVLLVVLPDPPQAGMKIARNPPRQKIKGWHWPDVQQDLWTFTAKIWIAGNVVRDTDIDGDDPFGFTHQQCLRRYDPPDPCSVLSVVLSVVCVVLVLCPPCVQCRTDVSSVVSQVVSQWDADSSDIDGNPPPPPPPDDD

Organism: NCBI:txid992286

Secondary structure (DSSP, 8-state):
--------SEEETTEEEEEGGGGGGS-HHHHHHHHHHHHTS-TTS-SEEEEETTT--EEEEEEEPPTTT-SS-BEEEEEEEETTT--EEEEE--SS-BB-S-GGGGS-TT-TTHHHHHHHHHHHHHTTTTTTHHHHSBHHHHHHHHHHTTEEEETTEEEE-----------

pLDDT: mean 89.47, std 14.65, range [30.78, 98.44]

Solvent-accessible surface area (backbone atoms only — not comparable to full-atom values): 9822 Å² total; per-residue (Å²): 133,84,76,77,80,73,74,68,30,38,75,58,95,65,24,42,29,32,27,63,93,28,48,89,67,47,55,67,84,63,37,49,54,51,55,59,44,50,74,79,44,70,88,86,63,48,47,33,42,36,38,40,69,86,74,62,48,41,33,34,38,28,18,52,48,56,71,89,82,30,74,55,22,40,38,43,34,36,36,38,25,33,71,87,78,67,50,70,49,76,46,77,42,81,78,68,24,48,40,43,78,68,60,44,43,22,41,45,96,85,40,86,65,33,67,53,46,45,52,36,46,52,55,40,50,77,70,56,67,71,62,65,51,86,71,41,43,26,43,60,48,37,53,49,54,33,54,76,69,47,31,42,77,56,96,50,34,82,42,75,48,82,73,78,74,74,80,81,75,87,131

Nearest PDB structures (foldseek):
  6ppq-assembly1_E  TM=5.884E-01  e=9.773E-01  Schizosaccharomyces pombe 972h-
  8ro1-assembly1_e  TM=6.026E-01  e=1.491E+00  Caenorhabditis elegans
  8i0p-assembly1_j  TM=5.089E-01  e=9.773E-01  Homo sapiens
  8xi2-assembly1_e  TM=5.905E-01  e=2.728E+00  Chlamydomonas reinhardtii
  8y6o-assembly1_s  TM=6.192E-01  e=9.125E+00  Homo sapiens

Sequence (171 aa):
MEIDGSSIGKRVGGALYVHQSAMDCLLLEQSRPIAAAAEHVPKGNWNVAKIDLADYRAVSLLNYEDFAEHAFPALRQSHRVDLGTGVVTVRRYQTNPPILHRKELLLAPDAPGRDVYLALTRELERRGLFVDMTRRGRQHAWEAALAEAGIEVRDHRVVASRTTRGSFDDC